Protein AF-A0A357F6E8-F1 (afdb_monomer_lite)

Structure (mmCIF, N/CA/C/O backbone):
data_AF-A0A357F6E8-F1
#
_entry.id   AF-A0A357F6E8-F1
#
loop_
_atom_site.group_PDB
_atom_site.id
_atom_site.type_symbol
_atom_site.label_atom_id
_atom_site.label_alt_id
_atom_site.label_comp_id
_atom_site.label_asym_id
_atom_site.label_entity_id
_atom_site.label_seq_id
_atom_site.pdbx_PDB_ins_code
_atom_site.Cartn_x
_atom_site.Cartn_y
_atom_site.Cartn_z
_atom_site.occupancy
_atom_site.B_iso_or_equiv
_atom_site.auth_seq_id
_atom_site.auth_comp_id
_atom_site.auth_asym_id
_atom_site.auth_atom_id
_atom_site.pdbx_PDB_model_num
ATOM 1 N N . MET A 1 1 ? 6.909 25.815 7.046 1.00 82.19 1 MET A N 1
ATOM 2 C CA . MET A 1 1 ? 6.185 24.532 7.183 1.00 82.19 1 MET A CA 1
ATOM 3 C C . MET A 1 1 ? 6.701 23.599 6.099 1.00 82.19 1 MET A C 1
ATOM 5 O O . MET A 1 1 ? 6.760 24.042 4.960 1.00 82.19 1 MET A O 1
ATOM 9 N N . LEU A 1 2 ? 7.140 22.385 6.444 1.00 94.62 2 LEU A N 1
ATOM 10 C CA . LEU A 1 2 ? 7.678 21.402 5.493 1.00 94.62 2 LEU A CA 1
ATOM 11 C C . LEU A 1 2 ? 6.622 20.319 5.243 1.00 94.62 2 LEU A C 1
ATOM 13 O O . LEU A 1 2 ? 6.124 19.734 6.201 1.00 94.62 2 LEU A O 1
ATOM 17 N N . LEU A 1 3 ? 6.274 20.078 3.979 1.00 95.88 3 LEU A N 1
ATOM 18 C CA . LEU A 1 3 ? 5.343 19.027 3.570 1.00 95.88 3 LEU A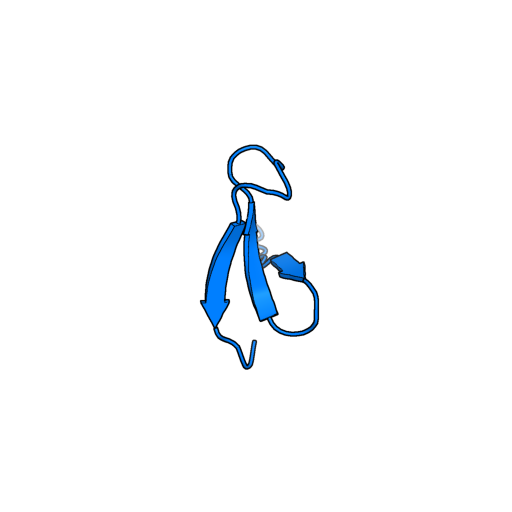 CA 1
ATOM 19 C C . LEU A 1 3 ? 6.145 17.834 3.052 1.00 95.88 3 LEU A C 1
ATOM 21 O O . LEU A 1 3 ? 6.957 17.997 2.144 1.00 95.88 3 LEU A O 1
ATOM 25 N N . ILE A 1 4 ? 5.909 16.654 3.620 1.00 96.88 4 ILE A N 1
ATOM 26 C CA . ILE A 1 4 ? 6.584 15.419 3.217 1.00 96.88 4 ILE A CA 1
ATOM 27 C C . ILE A 1 4 ? 5.506 14.434 2.751 1.00 96.88 4 ILE A C 1
ATOM 29 O O . ILE A 1 4 ? 4.801 13.877 3.594 1.00 96.88 4 ILE A O 1
ATOM 33 N N . PRO A 1 5 ? 5.316 14.254 1.434 1.00 95.75 5 PRO A N 1
ATOM 34 C CA . PRO A 1 5 ? 4.421 13.226 0.922 1.00 95.75 5 PRO A CA 1
ATOM 35 C C . PRO A 1 5 ? 4.993 11.833 1.213 1.00 95.75 5 PRO A C 1
ATOM 37 O O . PRO A 1 5 ? 6.209 11.648 1.249 1.00 95.75 5 PRO A O 1
ATOM 40 N N . ALA A 1 6 ? 4.111 10.858 1.407 1.00 96.00 6 ALA A N 1
ATOM 41 C CA . ALA A 1 6 ? 4.478 9.474 1.674 1.00 96.00 6 ALA A CA 1
ATOM 42 C C . ALA A 1 6 ? 3.532 8.516 0.944 1.00 96.00 6 ALA A C 1
ATOM 44 O O . ALA A 1 6 ? 2.356 8.829 0.740 1.00 96.00 6 ALA A O 1
ATOM 45 N N . ILE A 1 7 ? 4.069 7.356 0.580 1.00 96.44 7 ILE A N 1
ATOM 46 C CA . ILE A 1 7 ? 3.346 6.205 0.039 1.00 96.44 7 ILE A CA 1
ATOM 47 C C . ILE A 1 7 ? 3.870 4.943 0.723 1.00 96.44 7 ILE A C 1
ATOM 49 O O . ILE A 1 7 ? 5.033 4.909 1.135 1.00 96.44 7 ILE A O 1
ATOM 53 N N . ASP A 1 8 ? 3.036 3.910 0.800 1.00 96.69 8 ASP A N 1
ATOM 54 C CA . ASP A 1 8 ? 3.461 2.603 1.290 1.00 96.69 8 ASP A CA 1
ATOM 55 C C . ASP A 1 8 ? 3.776 1.691 0.104 1.00 96.69 8 ASP A C 1
ATOM 57 O O . ASP A 1 8 ? 3.019 1.616 -0.868 1.00 96.69 8 ASP A O 1
ATOM 61 N N . LEU A 1 9 ? 4.888 0.963 0.203 1.00 96.69 9 LEU A N 1
ATOM 62 C CA . LEU A 1 9 ? 5.295 -0.024 -0.790 1.00 96.69 9 LEU A CA 1
ATOM 63 C C . LEU A 1 9 ? 5.258 -1.422 -0.188 1.00 96.69 9 LEU A C 1
ATOM 65 O O . LEU A 1 9 ? 5.846 -1.678 0.864 1.00 96.69 9 LEU A O 1
ATOM 69 N N . LYS A 1 10 ? 4.602 -2.351 -0.885 1.00 95.50 10 LYS A N 1
ATOM 70 C CA . LYS A 1 10 ? 4.567 -3.769 -0.509 1.00 95.50 10 LYS A CA 1
ATOM 71 C C . LYS A 1 10 ? 4.643 -4.635 -1.755 1.00 95.50 10 LYS A C 1
ATOM 73 O O . LYS A 1 10 ? 3.815 -4.514 -2.655 1.00 95.50 10 LYS A O 1
ATOM 78 N N . ASN A 1 11 ? 5.632 -5.527 -1.795 1.00 95.38 11 ASN A N 1
ATOM 79 C CA . ASN A 1 11 ? 5.888 -6.425 -2.928 1.00 95.38 11 ASN A CA 1
ATOM 80 C C . ASN A 1 11 ? 5.995 -5.685 -4.276 1.00 95.38 11 ASN A C 1
ATOM 82 O O . ASN A 1 11 ? 5.467 -6.155 -5.277 1.00 95.38 11 ASN A O 1
ATOM 86 N N . GLY A 1 12 ? 6.632 -4.511 -4.285 1.00 95.81 12 GLY A N 1
ATOM 87 C CA . GLY A 1 12 ? 6.800 -3.702 -5.496 1.00 95.81 12 GLY A CA 1
ATOM 88 C C . GLY A 1 12 ? 5.553 -2.941 -5.949 1.00 95.81 12 GLY A C 1
ATOM 89 O O . GLY A 1 12 ? 5.575 -2.407 -7.042 1.00 95.81 12 GLY A O 1
ATOM 90 N N . ARG A 1 13 ? 4.489 -2.871 -5.137 1.00 97.00 13 ARG A N 1
ATOM 91 C CA . ARG A 1 13 ? 3.239 -2.165 -5.466 1.00 97.00 13 ARG A CA 1
ATOM 92 C C . ARG A 1 13 ? 2.995 -1.002 -4.512 1.00 97.00 13 ARG A C 1
ATOM 94 O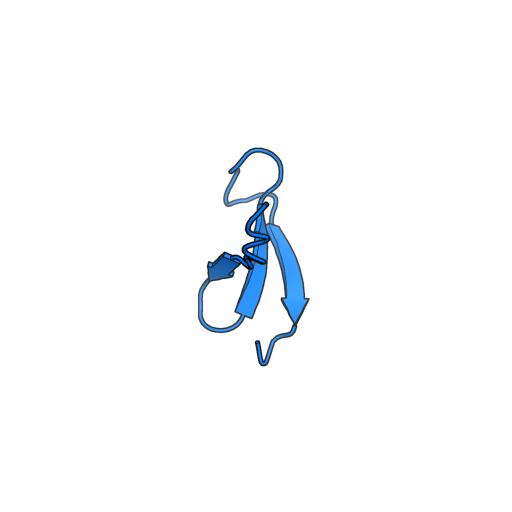 O . ARG A 1 13 ? 3.337 -1.104 -3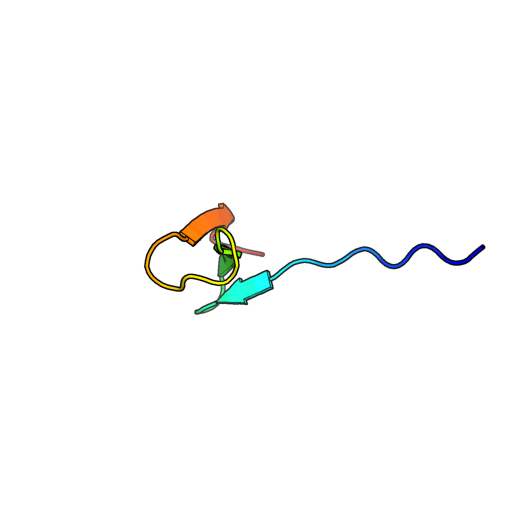.329 1.00 97.00 13 ARG A O 1
ATOM 101 N N . CYS A 1 14 ? 2.352 0.053 -5.006 1.00 97.94 14 CYS A N 1
ATOM 102 C CA . CYS A 1 14 ? 1.854 1.156 -4.187 1.00 97.94 14 CYS A CA 1
ATOM 103 C C . CYS A 1 14 ? 0.551 0.723 -3.522 1.00 97.94 14 CYS A C 1
ATOM 105 O O . CYS A 1 14 ? -0.435 0.407 -4.199 1.00 97.94 14 CYS A O 1
ATOM 107 N N . VAL A 1 15 ? 0.549 0.693 -2.192 1.00 97.81 15 VAL A N 1
ATOM 108 C CA . VAL A 1 15 ? -0.572 0.186 -1.403 1.00 97.81 15 VAL A CA 1
ATOM 109 C C . VAL A 1 15 ? -0.938 1.137 -0.2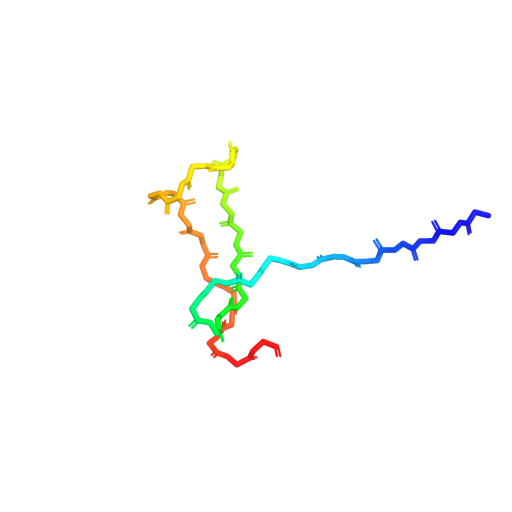70 1.00 97.81 15 VAL A C 1
ATOM 111 O O . VAL A 1 15 ? -0.220 2.082 0.042 1.00 97.81 15 VAL A O 1
ATOM 114 N N . ARG A 1 16 ? -2.071 0.867 0.375 1.00 98.06 16 ARG A N 1
ATOM 115 C CA . ARG A 1 16 ? -2.382 1.365 1.717 1.00 98.06 16 ARG A CA 1
ATOM 116 C C . ARG A 1 16 ? -3.046 0.267 2.524 1.00 98.06 16 ARG A C 1
ATOM 118 O O . ARG A 1 16 ? -3.921 -0.429 2.014 1.00 98.06 16 ARG A O 1
ATOM 125 N N . LEU A 1 17 ? -2.650 0.141 3.784 1.00 97.94 17 LEU A N 1
ATOM 126 C CA . LEU A 1 17 ? -3.280 -0.774 4.732 1.00 97.94 17 LEU A CA 1
ATOM 127 C C . LEU A 1 17 ? -4.338 -0.029 5.545 1.00 97.94 17 LEU A C 1
ATOM 129 O O . LEU A 1 17 ? -4.070 1.049 6.086 1.00 97.94 17 LEU A O 1
ATOM 133 N N . LEU A 1 18 ? -5.537 -0.598 5.672 1.00 97.38 18 LEU A N 1
ATOM 134 C CA . LEU A 1 18 ? -6.545 -0.047 6.574 1.00 97.38 18 LEU A CA 1
ATOM 135 C C . LEU A 1 18 ? -6.103 -0.278 8.023 1.00 97.38 18 LEU A C 1
ATOM 137 O O . LEU A 1 18 ? -5.993 -1.416 8.464 1.00 97.38 18 LEU A O 1
ATOM 141 N N . GLN A 1 19 ? -5.832 0.804 8.760 1.00 96.56 19 GLN A N 1
ATOM 142 C CA . GLN A 1 19 ? -5.364 0.746 10.156 1.00 96.56 19 GLN A CA 1
ATOM 143 C C . GLN A 1 19 ? -4.104 -0.124 10.364 1.00 96.56 19 GLN A C 1
ATOM 145 O O . GLN A 1 19 ? -3.878 -0.636 11.456 1.00 96.56 19 GLN A O 1
ATOM 150 N N . GLY A 1 20 ? -3.273 -0.287 9.327 1.00 96.19 20 GLY A N 1
ATOM 151 C CA . GLY A 1 20 ? -2.073 -1.129 9.381 1.00 96.19 20 GLY A CA 1
ATOM 152 C C . GLY A 1 20 ? -2.330 -2.633 9.230 1.00 96.19 20 GLY A C 1
ATOM 153 O O . GLY A 1 20 ? -1.379 -3.408 9.296 1.00 96.19 20 GLY A O 1
A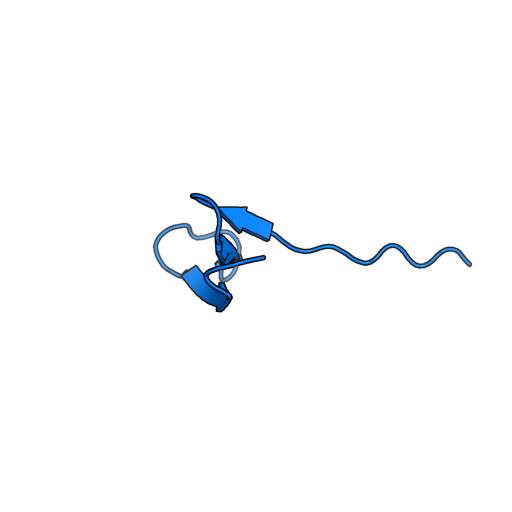TOM 154 N N . GLU A 1 21 ? -3.574 -3.060 8.996 1.00 97.50 21 GLU A N 1
ATOM 155 C CA . GLU A 1 21 ? -3.911 -4.471 8.806 1.00 97.50 21 GLU A CA 1
ATOM 156 C C . GLU A 1 21 ? -3.453 -4.962 7.425 1.00 97.50 21 GLU A C 1
ATOM 158 O O . GLU A 1 21 ? -3.935 -4.508 6.384 1.00 97.50 21 GLU A O 1
ATOM 163 N N . ALA A 1 22 ? -2.519 -5.916 7.410 1.00 94.25 22 ALA A N 1
ATOM 164 C CA . ALA A 1 22 ? -1.888 -6.417 6.193 1.00 94.25 22 ALA A CA 1
ATOM 165 C C . ALA A 1 22 ? -2.856 -7.169 5.269 1.00 94.25 22 ALA A C 1
ATOM 167 O O . ALA A 1 22 ? -2.605 -7.215 4.061 1.00 94.25 22 ALA A O 1
ATOM 168 N N . ALA A 1 23 ? -3.923 -7.756 5.822 1.00 95.81 23 ALA A N 1
ATOM 169 C CA . ALA A 1 23 ? -4.979 -8.416 5.058 1.00 95.81 23 ALA A CA 1
ATOM 170 C C . ALA A 1 23 ? -5.985 -7.428 4.440 1.00 95.81 23 ALA A C 1
ATOM 172 O O . ALA A 1 23 ? -6.686 -7.780 3.494 1.00 95.81 23 ALA A O 1
ATOM 173 N N . ALA A 1 24 ? -6.051 -6.194 4.946 1.00 97.25 24 ALA A N 1
ATOM 174 C CA . ALA A 1 24 ? -6.948 -5.146 4.468 1.00 97.25 24 ALA A CA 1
ATOM 175 C C . ALA A 1 24 ? -6.188 -4.127 3.600 1.00 97.25 24 ALA A C 1
ATOM 177 O O . ALA A 1 24 ? -6.225 -2.918 3.849 1.00 97.25 24 ALA A O 1
ATOM 178 N N . GLU A 1 25 ? -5.463 -4.624 2.592 1.00 97.06 25 GLU A N 1
ATOM 179 C CA . GLU A 1 25 ? -4.714 -3.783 1.656 1.00 97.06 25 GLU A CA 1
ATOM 180 C C . GLU A 1 25 ? -5.590 -3.267 0.506 1.00 97.06 25 GLU A C 1
ATOM 182 O O . GLU A 1 25 ? -6.438 -3.974 -0.033 1.00 97.06 25 GLU A O 1
ATOM 187 N N . THR A 1 26 ? -5.355 -2.020 0.102 1.00 97.81 26 THR A N 1
ATOM 188 C CA . THR A 1 26 ? -5.841 -1.452 -1.161 1.00 97.81 26 THR A CA 1
ATOM 189 C C . THR A 1 26 ? -4.642 -1.173 -2.055 1.00 97.81 26 THR A C 1
ATOM 191 O O . THR A 1 26 ? -3.723 -0.472 -1.632 1.00 97.81 26 THR A O 1
ATOM 194 N N . VAL A 1 27 ? -4.646 -1.714 -3.274 1.00 97.19 27 VAL A N 1
ATOM 195 C CA . VAL A 1 27 ? -3.603 -1.466 -4.282 1.00 97.19 27 VAL A CA 1
ATOM 196 C C . VAL A 1 27 ? -4.002 -0.255 -5.124 1.00 97.19 27 VAL A C 1
ATOM 198 O O . VAL A 1 27 ? -5.122 -0.204 -5.632 1.00 97.19 27 VAL A O 1
ATOM 201 N N . TYR A 1 28 ? -3.093 0.710 -5.262 1.00 97.44 28 TYR A N 1
ATOM 202 C CA . TYR A 1 28 ? -3.288 1.908 -6.088 1.00 97.44 28 TYR A CA 1
ATOM 203 C C . TYR A 1 28 ? -2.515 1.850 -7.406 1.00 97.44 28 TYR A C 1
ATOM 205 O O . TYR A 1 28 ? -2.983 2.397 -8.400 1.00 97.44 28 TYR A O 1
ATOM 213 N N . SER A 1 29 ? -1.346 1.205 -7.414 1.00 97.31 29 SER A N 1
ATOM 214 C CA . SER A 1 29 ? -0.539 0.981 -8.616 1.00 97.31 29 SER A CA 1
ATOM 215 C C . SER A 1 29 ? 0.299 -0.284 -8.464 1.00 97.31 29 SER A C 1
ATOM 217 O O . SER A 1 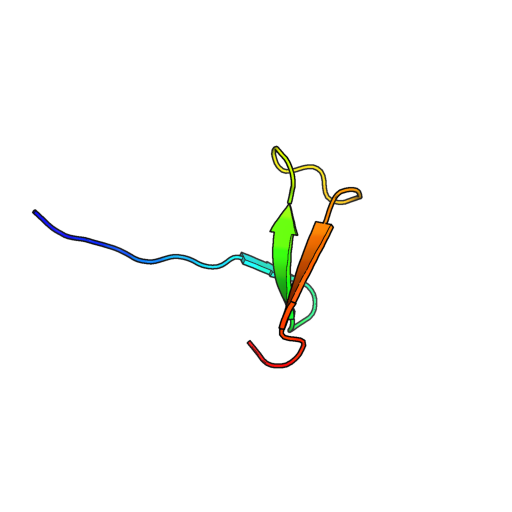29 ? 0.818 -0.548 -7.375 1.00 97.31 29 SER A O 1
ATOM 219 N N . ASP A 1 30 ? 0.462 -1.028 -9.557 1.00 95.75 30 ASP A N 1
ATOM 220 C CA . ASP A 1 30 ? 1.389 -2.162 -9.643 1.00 95.75 30 ASP A CA 1
ATOM 221 C C . ASP A 1 30 ? 2.812 -1.746 -10.071 1.00 95.75 30 ASP A C 1
ATOM 223 O O . ASP A 1 30 ? 3.739 -2.537 -9.927 1.00 95.75 30 ASP A O 1
ATOM 227 N N . ASP A 1 31 ? 2.979 -0.510 -10.556 1.00 91.81 31 ASP A N 1
ATOM 228 C CA . ASP A 1 31 ? 4.262 0.129 -10.886 1.00 91.81 31 ASP A CA 1
ATOM 229 C C . ASP A 1 31 ? 4.320 1.487 -10.147 1.00 91.81 31 ASP A C 1
ATOM 231 O O . ASP A 1 31 ? 3.658 2.445 -10.572 1.00 91.81 31 ASP A O 1
ATOM 235 N N . PRO A 1 32 ? 4.906 1.518 -8.936 1.00 78.44 32 PRO A N 1
ATOM 236 C CA . PRO A 1 32 ? 4.769 2.605 -7.966 1.00 78.44 32 PRO A CA 1
ATOM 237 C C . PRO A 1 32 ? 5.669 3.824 -8.198 1.00 78.44 32 PRO A C 1
ATOM 239 O O . PRO A 1 32 ? 6.820 3.665 -8.660 1.00 78.44 32 PRO A O 1
#

Sequence (32 aa):
MLLIPAIDLKNGRCVRLLQGEAAAETVYSDDP

pLDDT: mean 95.45, std 4.13, range [78.44, 98.06]

Secondary structure (DSSP, 8-state):
-------EEETTEEEEEGGG-TTSEEEEES--

Foldseek 3Di:
DDDDDDFDDDPQFTWDADVPDPVRIDTDGSHD

Radius of gyration: 10.87 Å; chains: 1; bounding box: 15×33×21 Å